Protein AF-C4WPE0-F1 (afdb_monomer_lite)

pLDDT: mean 73.54, std 16.42, range [34.94, 89.31]

Secondary structure (DSSP, 8-state):
-----------------S-HHHHHIIIIIIT--EEEEEEEETTEEEEEEE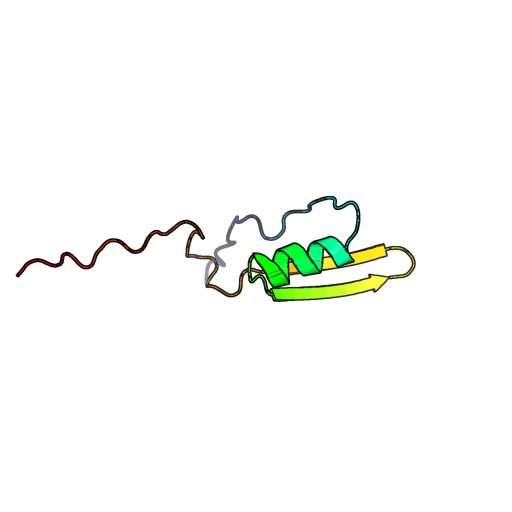-SS-TTS-TT----------

Sequence (70 aa):
MERAVMDQGVGVAGIYVRDQDEAIDFYVGKLGFAVHTDVKNGDYRWLTVQHPGPASLPAWAVPAPAAHCR

Radius of gyration: 17.71 Å; chains: 1; bounding box: 45×46×26 Å

Organism: NCBI:txid641118

Structure (mmCIF, N/CA/C/O backbone):
data_AF-C4WPE0-F1
#
_entry.id   AF-C4WPE0-F1
#
loop_
_atom_site.group_PDB
_atom_site.id
_atom_site.type_symbol
_atom_site.label_atom_id
_atom_site.label_alt_id
_atom_site.label_comp_id
_atom_site.label_asym_id
_atom_site.label_entity_id
_atom_site.label_seq_id
_atom_site.pdbx_PDB_ins_code
_atom_site.Cartn_x
_atom_site.Cartn_y
_atom_site.Cartn_z
_atom_site.occupancy
_atom_site.B_iso_or_equiv
_atom_site.auth_seq_id
_atom_site.auth_comp_id
_atom_site.auth_asym_id
_atom_site.auth_atom_id
_atom_site.pdbx_PDB_model_num
ATOM 1 N N . MET A 1 1 ? 20.357 32.795 2.189 1.00 42.56 1 MET A N 1
ATOM 2 C CA . MET A 1 1 ? 20.932 31.480 2.538 1.00 42.56 1 MET A CA 1
ATOM 3 C C . MET A 1 1 ? 19.855 30.738 3.308 1.00 42.56 1 MET A C 1
ATOM 5 O O . MET A 1 1 ? 19.710 30.942 4.506 1.00 42.56 1 MET A O 1
ATOM 9 N N . GLU A 1 2 ? 18.986 30.042 2.578 1.00 58.62 2 GLU A N 1
ATOM 10 C CA . GLU A 1 2 ? 17.838 29.327 3.138 1.00 58.62 2 GLU A CA 1
ATOM 11 C C . GLU A 1 2 ? 18.354 28.167 3.991 1.00 58.62 2 GLU A C 1
ATOM 13 O O . GLU A 1 2 ? 19.151 27.351 3.524 1.00 58.62 2 GLU A O 1
ATOM 18 N N . ARG A 1 3 ? 17.986 28.139 5.274 1.00 57.25 3 ARG A N 1
ATOM 19 C CA . ARG A 1 3 ? 18.306 26.998 6.126 1.00 57.25 3 ARG A CA 1
ATOM 20 C C . ARG A 1 3 ? 17.397 25.858 5.705 1.00 57.25 3 ARG A C 1
ATOM 22 O O . ARG A 1 3 ? 16.207 25.899 5.992 1.00 57.25 3 ARG A O 1
ATOM 29 N N . ALA A 1 4 ? 17.968 24.853 5.046 1.00 62.88 4 ALA A N 1
ATOM 30 C CA . ALA A 1 4 ? 17.322 23.560 4.911 1.00 62.88 4 ALA A CA 1
ATOM 31 C C . ALA A 1 4 ? 16.997 23.063 6.325 1.00 62.88 4 ALA A C 1
ATOM 33 O O . ALA A 1 4 ? 17.894 22.734 7.104 1.00 62.88 4 ALA A O 1
ATOM 34 N N . VAL A 1 5 ? 15.717 23.090 6.686 1.00 66.75 5 VAL A N 1
ATOM 35 C CA . VAL A 1 5 ? 15.234 22.430 7.892 1.00 66.75 5 VAL A CA 1
ATOM 36 C C . VAL A 1 5 ? 15.337 20.939 7.599 1.00 66.75 5 VAL A C 1
ATOM 38 O O . VAL A 1 5 ? 14.538 20.389 6.850 1.00 66.75 5 VAL A O 1
ATOM 41 N N . MET A 1 6 ? 16.385 20.299 8.115 1.00 66.06 6 MET A N 1
ATOM 42 C CA . MET A 1 6 ? 16.462 18.843 8.147 1.00 66.06 6 MET A CA 1
ATOM 43 C C . MET A 1 6 ? 15.428 18.376 9.168 1.00 66.06 6 MET A C 1
ATOM 45 O O . MET A 1 6 ? 15.638 18.515 10.372 1.00 66.06 6 MET A O 1
ATOM 49 N N . ASP A 1 7 ? 14.292 17.889 8.675 1.00 69.56 7 ASP A N 1
ATOM 50 C CA . ASP A 1 7 ? 13.269 17.250 9.494 1.00 69.56 7 ASP A CA 1
ATOM 51 C C . ASP A 1 7 ? 13.878 15.991 10.128 1.00 69.56 7 ASP A C 1
ATOM 53 O O . ASP A 1 7 ? 14.157 15.004 9.448 1.00 69.56 7 ASP A O 1
ATOM 57 N N . GLN A 1 8 ? 14.181 16.048 11.428 1.00 74.69 8 GLN A N 1
ATOM 58 C CA . GLN A 1 8 ? 14.766 14.930 12.176 1.00 74.69 8 GLN A CA 1
ATOM 59 C C . GLN A 1 8 ? 13.681 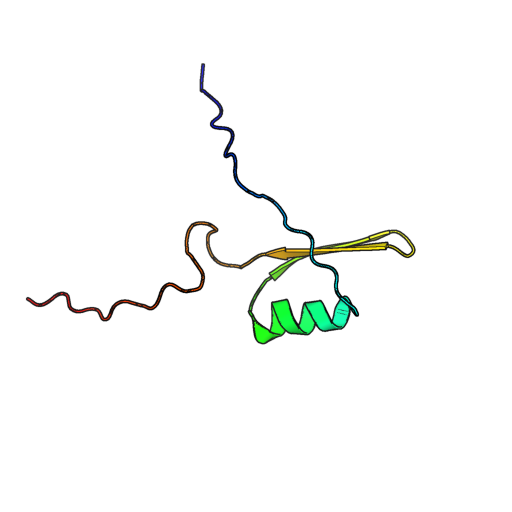13.917 12.579 1.00 74.69 8 GLN A C 1
ATOM 61 O O . GLN A 1 8 ? 13.546 13.563 13.750 1.00 74.69 8 GLN A O 1
ATOM 66 N N . GLY A 1 9 ? 12.875 13.488 11.609 1.00 72.94 9 GLY A N 1
ATOM 67 C CA . GLY A 1 9 ? 11.835 12.478 11.769 1.00 72.94 9 GLY A CA 1
ATOM 68 C C . GLY A 1 9 ? 12.334 11.063 11.469 1.00 72.94 9 GLY A C 1
ATOM 69 O O . GLY A 1 9 ? 13.327 10.854 10.769 1.00 72.94 9 GLY A O 1
ATOM 70 N N . VAL A 1 10 ? 11.625 10.055 11.982 1.00 71.50 10 VAL A N 1
ATOM 71 C CA . VAL A 1 10 ? 11.830 8.661 11.561 1.00 71.50 10 VAL A CA 1
ATOM 72 C C . VAL A 1 10 ? 11.172 8.480 10.195 1.00 71.50 10 VAL A C 1
ATOM 74 O O . VAL A 1 10 ? 9.950 8.467 10.097 1.00 71.50 10 VAL A O 1
ATOM 77 N N . GLY A 1 11 ? 11.982 8.348 9.143 1.00 78.94 11 GLY A N 1
ATOM 78 C CA . GLY A 1 11 ? 11.476 8.196 7.774 1.00 78.94 11 GLY A CA 1
ATOM 79 C C . GLY A 1 11 ? 10.949 6.795 7.451 1.00 78.94 11 GLY A C 1
ATOM 80 O O . GLY A 1 11 ? 9.977 6.657 6.717 1.00 78.94 11 GLY A O 1
ATOM 81 N N . VAL A 1 12 ? 11.577 5.747 7.996 1.00 80.12 12 VAL A N 1
ATOM 82 C CA . VAL A 1 12 ? 11.213 4.342 7.749 1.00 80.12 12 VAL A CA 1
ATOM 83 C C . VAL A 1 12 ? 11.438 3.530 9.022 1.00 80.12 12 VAL A C 1
ATOM 85 O O . VAL A 1 12 ? 12.467 3.677 9.679 1.00 80.12 12 VAL A O 1
ATOM 88 N N . ALA A 1 13 ? 10.498 2.642 9.343 1.00 82.81 13 ALA A N 1
ATOM 89 C CA . ALA A 1 13 ? 10.651 1.631 10.384 1.00 82.81 13 ALA A CA 1
ATOM 90 C C . ALA A 1 13 ? 10.615 0.232 9.751 1.00 82.81 13 ALA A C 1
ATOM 92 O O . ALA A 1 13 ? 9.745 -0.058 8.932 1.00 82.81 13 ALA A O 1
ATOM 93 N N . GLY A 1 14 ? 11.567 -0.628 10.120 1.00 86.44 14 GLY A N 1
ATOM 94 C CA . GLY A 1 14 ? 11.623 -2.017 9.662 1.00 86.44 14 GLY A CA 1
ATOM 95 C C . GLY A 1 14 ? 10.854 -2.944 10.601 1.00 86.44 14 GLY A C 1
ATOM 96 O O . GLY A 1 14 ? 11.084 -2.924 11.809 1.00 86.44 14 GLY A O 1
ATOM 97 N N . ILE A 1 15 ? 9.965 -3.768 10.047 1.00 85.62 15 ILE A N 1
ATOM 98 C CA . ILE A 1 15 ? 9.196 -4.775 10.789 1.00 85.62 15 ILE A CA 1
ATOM 99 C C . ILE A 1 15 ? 9.445 -6.136 10.141 1.00 85.62 15 ILE A C 1
ATOM 101 O O . ILE A 1 15 ? 9.273 -6.293 8.934 1.00 85.62 15 ILE A O 1
ATOM 105 N N . TYR A 1 16 ? 9.844 -7.123 10.944 1.00 86.44 16 TYR A N 1
ATOM 106 C CA . TYR A 1 16 ? 9.995 -8.498 10.476 1.00 86.44 16 TYR A CA 1
ATOM 107 C C . TYR A 1 16 ? 8.634 -9.187 10.434 1.00 86.44 16 TYR A C 1
ATOM 109 O O . TYR A 1 16 ? 7.913 -9.220 11.432 1.00 86.44 16 TYR A O 1
ATOM 117 N N . VAL A 1 17 ? 8.304 -9.760 9.280 1.00 86.81 17 VAL A N 1
ATOM 118 C CA . VAL A 1 17 ? 7.066 -10.507 9.048 1.00 86.81 17 VAL A CA 1
ATOM 119 C C . VAL A 1 17 ? 7.393 -11.940 8.653 1.00 86.81 17 VAL A C 1
ATOM 121 O O . VAL A 1 17 ? 8.439 -12.207 8.062 1.00 86.81 17 VAL A O 1
ATOM 124 N N . ARG A 1 18 ? 6.498 -12.866 9.000 1.00 88.50 18 ARG A N 1
ATOM 125 C CA . ARG A 1 18 ? 6.634 -14.288 8.659 1.00 88.50 18 ARG A CA 1
ATOM 126 C C . ARG A 1 18 ? 6.419 -14.535 7.166 1.00 88.50 18 ARG A C 1
ATOM 128 O O . ARG A 1 18 ? 7.140 -15.329 6.578 1.00 88.50 18 ARG A O 1
ATOM 135 N N . ASP A 1 19 ? 5.433 -13.856 6.591 1.00 88.75 19 ASP A N 1
ATOM 136 C CA . ASP A 1 19 ? 5.079 -13.924 5.179 1.00 88.75 19 ASP A CA 1
ATOM 137 C C . ASP A 1 19 ? 4.764 -12.502 4.694 1.00 88.75 19 ASP A C 1
ATOM 139 O O . ASP A 1 19 ? 4.004 -11.770 5.335 1.00 88.75 19 ASP A O 1
ATOM 143 N N . GLN A 1 20 ? 5.427 -12.068 3.620 1.00 86.38 20 GLN A N 1
ATOM 144 C CA . GLN A 1 20 ? 5.282 -10.699 3.121 1.00 86.38 20 GLN A CA 1
ATOM 145 C C . GLN A 1 20 ? 3.986 -10.498 2.327 1.00 86.38 20 GLN A C 1
ATOM 147 O O . GLN A 1 20 ? 3.497 -9.372 2.275 1.00 86.38 20 GLN A O 1
ATOM 152 N N . ASP A 1 21 ? 3.414 -11.549 1.740 1.00 87.56 21 ASP A N 1
ATOM 153 C CA . ASP A 1 21 ? 2.146 -11.467 1.015 1.00 87.56 21 ASP A CA 1
ATOM 154 C C . ASP A 1 21 ? 0.971 -11.378 2.008 1.00 87.56 21 ASP A C 1
ATOM 156 O O . ASP A 1 21 ? 0.128 -10.488 1.879 1.00 87.56 21 ASP A O 1
ATOM 160 N N . GLU A 1 22 ? 0.999 -12.171 3.089 1.00 89.19 22 GLU A N 1
ATOM 161 C CA . GLU A 1 22 ? 0.061 -12.048 4.223 1.00 89.19 22 GLU A CA 1
ATOM 162 C C . GLU A 1 22 ? 0.123 -10.640 4.848 1.00 89.19 22 GLU A C 1
ATOM 164 O O . GLU A 1 22 ? -0.902 -10.049 5.207 1.00 89.19 22 GLU A O 1
ATOM 169 N N . ALA A 1 23 ? 1.327 -10.064 4.944 1.00 88.75 23 ALA A N 1
ATOM 170 C CA . ALA A 1 23 ? 1.504 -8.705 5.439 1.00 88.75 23 ALA A CA 1
ATOM 171 C C . ALA A 1 23 ? 0.834 -7.666 4.523 1.00 88.75 23 ALA A C 1
ATOM 173 O O . ALA A 1 23 ? 0.190 -6.747 5.030 1.00 88.75 23 ALA A O 1
ATOM 174 N N . ILE A 1 24 ? 0.927 -7.803 3.197 1.00 88.62 24 ILE A N 1
ATOM 175 C CA . ILE A 1 24 ? 0.247 -6.891 2.261 1.00 88.62 24 ILE A CA 1
ATOM 176 C C . ILE A 1 24 ? -1.267 -6.966 2.453 1.00 88.62 24 ILE A C 1
ATOM 178 O O . ILE A 1 24 ? -1.901 -5.922 2.615 1.00 88.62 24 ILE A O 1
ATOM 182 N N . ASP A 1 25 ? -1.841 -8.168 2.506 1.00 89.19 25 ASP A N 1
ATOM 183 C CA . ASP A 1 25 ? -3.285 -8.343 2.711 1.00 89.19 25 ASP A CA 1
ATOM 184 C C . ASP A 1 25 ? -3.766 -7.708 4.023 1.00 89.19 25 ASP A C 1
ATOM 186 O O . ASP A 1 25 ? -4.845 -7.109 4.087 1.00 89.19 25 ASP A O 1
ATOM 190 N N . PHE A 1 26 ? -2.953 -7.780 5.076 1.00 87.56 26 PHE A N 1
ATOM 191 C CA . PHE A 1 26 ? -3.266 -7.143 6.347 1.00 87.56 26 PHE A CA 1
ATOM 192 C C . PHE A 1 26 ? -3.130 -5.612 6.288 1.00 87.56 26 PHE A C 1
ATOM 194 O O . PHE A 1 26 ? -4.090 -4.889 6.570 1.00 87.56 26 PHE A O 1
ATOM 201 N N . TYR A 1 27 ? -1.961 -5.092 5.911 1.00 87.69 27 TYR A N 1
ATOM 202 C CA . TYR A 1 27 ? -1.691 -3.652 5.959 1.00 87.69 27 TYR A CA 1
ATOM 203 C C . TYR A 1 27 ? -2.479 -2.876 4.900 1.00 87.69 27 TYR A C 1
ATOM 205 O O . TYR A 1 27 ? -3.030 -1.818 5.201 1.00 87.69 27 TYR A O 1
ATOM 213 N N . VAL A 1 28 ? -2.593 -3.402 3.683 1.00 88.44 28 VAL A N 1
ATOM 214 C CA . VAL A 1 28 ? -3.344 -2.752 2.601 1.00 88.44 28 VAL A CA 1
ATOM 215 C C . VAL A 1 28 ? -4.828 -3.077 2.711 1.00 88.44 28 VAL A C 1
ATOM 217 O O . VAL A 1 28 ? -5.661 -2.173 2.714 1.00 88.44 28 VAL A O 1
ATOM 220 N N . GLY A 1 29 ? -5.172 -4.357 2.864 1.00 86.25 29 GLY A N 1
ATOM 221 C CA . GLY A 1 29 ? -6.564 -4.805 2.838 1.00 86.25 29 GLY A CA 1
ATOM 222 C C . GLY A 1 29 ? -7.363 -4.478 4.101 1.00 86.25 29 GLY A C 1
ATOM 223 O O . GLY A 1 29 ? -8.541 -4.135 3.999 1.00 86.25 29 GLY A O 1
ATOM 224 N N . LYS A 1 30 ? -6.765 -4.579 5.298 1.00 86.25 30 LYS A N 1
ATOM 225 C CA . LYS A 1 30 ? -7.474 -4.315 6.571 1.00 86.25 30 LYS A CA 1
ATOM 226 C C . LYS A 1 30 ? -7.244 -2.909 7.100 1.00 86.25 30 LYS A C 1
ATOM 228 O O . LYS A 1 30 ? -8.187 -2.288 7.578 1.00 86.25 30 LYS A O 1
ATOM 233 N N . LEU A 1 31 ? -6.001 -2.436 7.049 1.00 84.50 31 LEU A N 1
ATOM 234 C CA . LEU A 1 31 ? -5.621 -1.148 7.634 1.00 84.50 31 LEU A CA 1
ATOM 235 C C . LEU A 1 31 ? -5.675 0.015 6.634 1.00 84.50 31 LEU A C 1
ATOM 237 O O . LEU A 1 31 ? -5.573 1.167 7.049 1.00 84.50 31 LEU A O 1
ATOM 241 N N . GLY A 1 32 ? -5.853 -0.264 5.339 1.00 84.12 32 GLY A N 1
ATOM 242 C CA . GLY A 1 32 ? -5.986 0.767 4.311 1.00 84.12 32 GLY A CA 1
ATOM 243 C C . GLY A 1 32 ? -4.682 1.498 3.990 1.00 84.12 32 GLY A C 1
ATOM 244 O O . GLY A 1 32 ? -4.723 2.631 3.519 1.00 84.12 32 GLY A O 1
ATOM 245 N N . PHE A 1 33 ? -3.523 0.890 4.254 1.00 87.62 33 PHE A N 1
ATOM 246 C CA . PHE A 1 33 ? -2.243 1.415 3.782 1.00 87.62 33 PHE A CA 1
ATOM 247 C C . PHE A 1 33 ? -2.132 1.237 2.263 1.00 87.62 33 PHE A C 1
ATOM 249 O O . PHE A 1 33 ? -2.790 0.392 1.667 1.00 87.62 33 PHE A O 1
ATOM 256 N N . ALA A 1 34 ? -1.272 2.018 1.624 1.00 86.88 34 ALA A N 1
ATOM 257 C CA . ALA A 1 34 ? -0.914 1.860 0.224 1.00 86.88 34 ALA A CA 1
ATOM 258 C C . ALA A 1 34 ? 0.499 1.283 0.112 1.00 86.88 34 ALA A C 1
ATOM 260 O O . ALA A 1 34 ? 1.384 1.624 0.896 1.00 86.88 34 ALA A O 1
ATOM 261 N N . VAL A 1 35 ? 0.736 0.427 -0.880 1.00 88.69 35 VAL A N 1
ATOM 262 C CA . VAL A 1 35 ? 2.102 0.007 -1.216 1.00 88.69 35 VAL A CA 1
ATOM 263 C C . VAL A 1 35 ? 2.852 1.212 -1.777 1.00 88.69 35 VAL A C 1
ATOM 265 O O . VAL A 1 35 ? 2.419 1.809 -2.760 1.00 88.69 35 VAL A O 1
ATOM 268 N N . HIS A 1 36 ? 3.975 1.564 -1.153 1.00 86.38 36 HIS A N 1
ATOM 269 C CA . HIS A 1 36 ? 4.872 2.611 -1.638 1.00 86.38 36 HIS A CA 1
ATOM 270 C C . HIS A 1 36 ? 5.970 2.022 -2.531 1.00 86.38 36 HIS A C 1
ATOM 272 O O . HIS A 1 36 ? 6.292 2.569 -3.585 1.00 86.38 36 HIS A O 1
ATOM 278 N N . THR A 1 37 ? 6.575 0.904 -2.127 1.00 85.12 37 THR A N 1
ATOM 279 C CA . THR A 1 37 ? 7.611 0.227 -2.919 1.00 85.12 37 THR A CA 1
ATOM 280 C C . THR A 1 37 ? 7.497 -1.274 -2.739 1.00 85.12 37 THR A C 1
ATOM 282 O O . THR A 1 37 ? 7.456 -1.750 -1.612 1.00 85.12 37 THR A O 1
ATOM 285 N N . ASP A 1 38 ? 7.475 -2.007 -3.849 1.00 87.44 38 ASP A N 1
ATOM 286 C CA . ASP A 1 38 ? 7.519 -3.467 -3.872 1.00 87.44 38 ASP A CA 1
ATOM 287 C C . ASP A 1 38 ? 8.516 -3.920 -4.942 1.00 87.44 38 ASP A C 1
ATOM 289 O O . ASP A 1 38 ? 8.233 -3.861 -6.139 1.00 87.44 38 ASP A O 1
ATOM 293 N N . VAL A 1 39 ? 9.722 -4.299 -4.519 1.00 87.50 39 VAL A N 1
ATOM 294 C CA . VAL A 1 39 ? 10.810 -4.690 -5.426 1.00 87.50 39 VAL A CA 1
ATOM 295 C C . VAL A 1 39 ? 11.437 -5.991 -4.948 1.00 87.50 39 VAL A C 1
ATOM 297 O O . VAL A 1 39 ? 11.860 -6.108 -3.800 1.00 87.50 39 VAL A O 1
ATOM 300 N N . LYS A 1 40 ? 11.541 -6.971 -5.849 1.00 86.19 40 LYS A N 1
ATOM 301 C CA . LYS A 1 40 ? 12.232 -8.242 -5.604 1.00 86.19 40 LYS A CA 1
ATOM 302 C C . LYS A 1 40 ? 13.654 -8.183 -6.163 1.00 86.19 40 LYS A C 1
ATOM 304 O O . LYS A 1 40 ? 13.847 -7.838 -7.325 1.00 86.19 40 LYS A O 1
ATOM 309 N N . ASN A 1 41 ? 14.631 -8.543 -5.341 1.00 80.81 41 ASN A N 1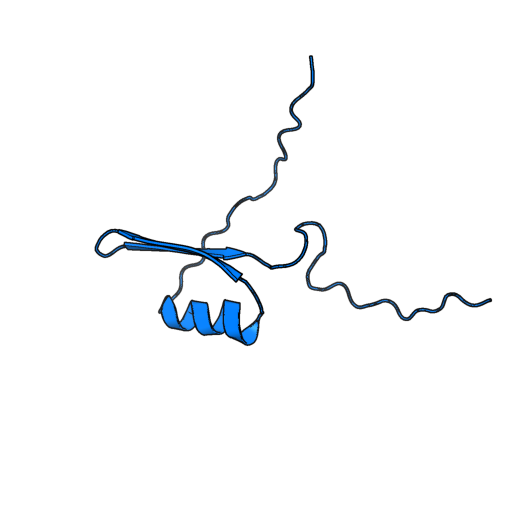
ATOM 310 C CA . ASN A 1 41 ? 16.044 -8.652 -5.679 1.00 80.81 41 ASN A CA 1
ATOM 311 C C . ASN A 1 41 ? 16.569 -10.034 -5.255 1.00 80.81 41 ASN A C 1
ATOM 313 O O . ASN A 1 41 ? 17.095 -10.210 -4.154 1.00 80.81 41 ASN A O 1
ATOM 317 N N . GLY A 1 42 ? 16.388 -11.023 -6.135 1.00 82.25 42 GLY A N 1
ATOM 318 C CA . GLY A 1 42 ? 16.678 -12.426 -5.832 1.00 82.25 42 GLY A CA 1
ATOM 319 C C . GLY A 1 42 ? 15.762 -12.950 -4.725 1.00 82.25 42 GLY A C 1
ATOM 320 O O . GLY A 1 42 ? 14.546 -12.782 -4.802 1.00 82.25 42 GLY A O 1
ATOM 321 N N . ASP A 1 43 ? 16.356 -13.536 -3.686 1.00 80.88 43 ASP A N 1
ATOM 322 C CA . ASP A 1 43 ? 15.635 -14.054 -2.514 1.00 80.88 43 ASP A CA 1
ATOM 323 C C . ASP A 1 43 ? 15.154 -12.950 -1.553 1.00 80.88 43 ASP A C 1
ATOM 325 O O . ASP A 1 43 ? 14.384 -13.212 -0.629 1.00 80.88 43 ASP A O 1
ATOM 329 N N . TYR A 1 44 ? 15.586 -11.701 -1.759 1.00 77.00 44 TYR A N 1
ATOM 330 C CA . TYR A 1 44 ? 15.188 -10.563 -0.935 1.00 77.00 44 TYR A CA 1
ATOM 331 C C . TYR A 1 44 ? 14.073 -9.764 -1.603 1.00 77.00 44 TYR A C 1
ATOM 333 O O . TYR A 1 44 ? 14.165 -9.394 -2.771 1.00 77.00 44 TYR A O 1
ATOM 341 N N . ARG A 1 45 ? 13.034 -9.424 -0.841 1.00 86.12 45 ARG A N 1
ATOM 342 C CA . ARG A 1 45 ? 11.958 -8.528 -1.275 1.00 86.12 45 ARG A CA 1
ATOM 343 C C . ARG A 1 45 ? 11.934 -7.295 -0.385 1.00 86.12 45 ARG A C 1
ATOM 345 O O . ARG A 1 45 ? 11.832 -7.405 0.837 1.00 86.12 45 ARG A O 1
ATOM 352 N N . TRP A 1 46 ? 12.065 -6.134 -1.018 1.00 87.50 46 TRP A N 1
ATOM 353 C CA . TRP A 1 46 ? 11.924 -4.832 -0.390 1.00 87.50 46 TRP A CA 1
ATOM 354 C C . TRP A 1 46 ? 10.481 -4.370 -0.540 1.00 87.50 46 TRP A C 1
ATOM 356 O O . TRP A 1 46 ? 10.052 -4.007 -1.636 1.00 87.50 46 TRP A O 1
ATOM 366 N N . LEU A 1 47 ? 9.751 -4.393 0.571 1.00 88.06 47 LEU A N 1
ATOM 367 C CA . LEU A 1 47 ? 8.357 -3.989 0.640 1.00 88.06 47 LEU A CA 1
ATOM 368 C C . LEU A 1 47 ? 8.207 -2.847 1.649 1.00 88.06 47 LEU A C 1
ATOM 370 O O . LEU A 1 47 ? 8.493 -3.017 2.834 1.00 88.06 47 LEU A O 1
ATOM 374 N N . THR A 1 48 ? 7.725 -1.694 1.192 1.00 89.31 48 THR A N 1
ATOM 375 C CA . THR A 1 48 ? 7.314 -0.582 2.053 1.00 89.31 48 THR A CA 1
ATOM 376 C C . THR A 1 48 ? 5.862 -0.216 1.791 1.00 89.31 48 THR A C 1
ATOM 378 O O . THR A 1 48 ? 5.416 -0.090 0.649 1.00 89.31 48 THR A O 1
ATOM 381 N N . VAL A 1 49 ? 5.125 -0.019 2.880 1.00 88.44 49 VAL A N 1
ATOM 382 C CA . VAL A 1 49 ? 3.741 0.457 2.877 1.00 88.44 49 VAL A CA 1
ATOM 383 C C . VAL A 1 49 ? 3.677 1.827 3.543 1.00 88.44 49 VAL A C 1
ATOM 385 O O . VAL A 1 49 ? 4.421 2.104 4.484 1.00 88.44 49 VAL A O 1
ATOM 388 N N . GLN A 1 50 ? 2.795 2.688 3.053 1.00 87.75 50 GLN A N 1
ATOM 389 C CA . GLN A 1 50 ? 2.602 4.045 3.542 1.00 87.75 50 GLN A CA 1
ATOM 390 C C . GLN A 1 50 ? 1.119 4.301 3.805 1.00 87.75 50 GLN A C 1
ATOM 392 O O . GLN A 1 50 ? 0.250 3.853 3.063 1.00 87.75 50 GLN A O 1
ATOM 397 N N . HIS A 1 51 ? 0.820 5.037 4.870 1.00 81.25 51 HIS A N 1
ATOM 398 C CA . HIS A 1 51 ? -0.539 5.488 5.137 1.00 81.25 51 HIS A CA 1
ATOM 399 C C . HIS A 1 51 ? -0.975 6.520 4.071 1.00 81.25 51 HIS A C 1
ATOM 401 O O . HIS A 1 51 ? -0.214 7.449 3.800 1.00 81.25 51 HIS A O 1
ATOM 407 N N . PRO A 1 52 ? -2.178 6.407 3.476 1.00 73.38 52 PRO A N 1
ATOM 408 C CA . PRO A 1 52 ? -2.623 7.288 2.388 1.00 73.38 52 PRO A CA 1
ATOM 409 C C . PRO A 1 52 ? -2.956 8.722 2.835 1.00 73.38 52 PRO A C 1
ATOM 411 O O . PRO A 1 52 ? -3.130 9.603 1.997 1.00 73.38 52 PRO A O 1
ATOM 414 N N . GLY A 1 53 ? -3.074 8.972 4.142 1.00 67.00 53 GLY A N 1
ATOM 415 C CA . GLY A 1 53 ? -3.306 10.306 4.700 1.00 67.00 53 GLY A CA 1
ATOM 416 C C . GLY A 1 53 ? -2.017 11.112 4.911 1.00 67.00 53 GLY A C 1
ATOM 417 O O . GLY A 1 53 ? -0.931 10.533 4.974 1.00 67.00 53 GLY A O 1
ATOM 418 N N . PRO A 1 54 ? -2.117 12.445 5.070 1.00 54.91 54 PRO A N 1
ATOM 419 C CA . PRO A 1 54 ? -0.957 13.286 5.342 1.00 54.91 54 PRO A CA 1
ATOM 420 C C . PRO A 1 54 ? -0.258 12.822 6.625 1.00 54.91 54 PRO A C 1
ATOM 422 O O . PRO A 1 54 ? -0.909 12.577 7.640 1.00 54.91 54 PRO A O 1
ATOM 425 N N . ALA A 1 55 ? 1.075 12.742 6.581 1.00 54.91 55 ALA A N 1
ATOM 426 C CA . ALA A 1 55 ? 1.931 12.291 7.685 1.00 54.91 55 ALA A CA 1
ATOM 427 C C . ALA A 1 55 ? 1.735 13.074 9.004 1.00 54.91 55 ALA A C 1
ATOM 429 O O . ALA A 1 55 ? 2.215 12.653 10.051 1.00 54.91 55 ALA A O 1
ATOM 430 N N . SER A 1 56 ? 1.030 14.208 8.962 1.00 53.41 56 SER A N 1
ATOM 431 C CA . SER A 1 56 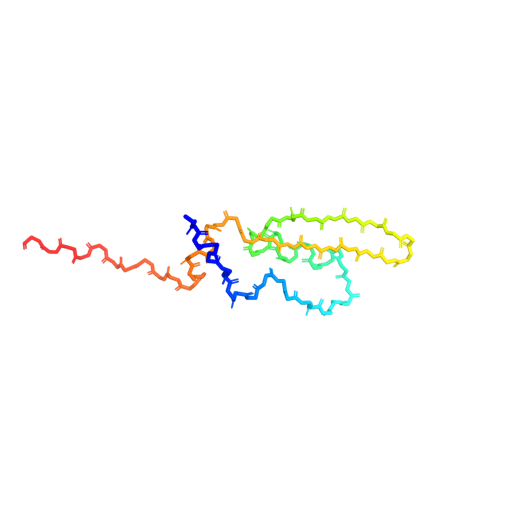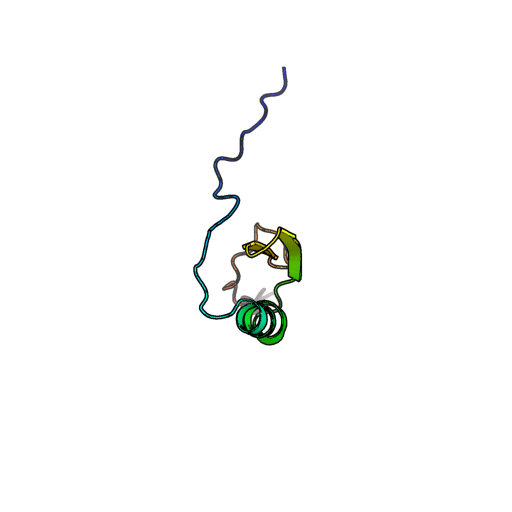? 0.748 15.081 10.101 1.00 53.41 56 SER A CA 1
ATOM 432 C C . SER A 1 56 ? -0.479 14.691 10.932 1.00 53.41 56 SER A C 1
ATOM 434 O O . SER A 1 56 ? -0.681 15.283 11.992 1.00 53.41 56 SER A O 1
ATOM 436 N N . LEU A 1 57 ? -1.305 13.733 10.495 1.00 47.00 57 LEU A N 1
ATOM 437 C CA . LEU A 1 57 ? -2.491 13.321 11.251 1.00 47.00 57 LEU A CA 1
ATOM 438 C C . LEU A 1 57 ? -2.245 11.981 11.959 1.00 47.00 57 LEU A C 1
ATOM 440 O O . LEU A 1 57 ? -2.063 10.964 11.287 1.00 47.00 57 LEU A O 1
ATOM 444 N N . PRO A 1 58 ? -2.255 11.931 13.305 1.00 48.19 58 PRO A N 1
ATOM 445 C CA . PRO A 1 58 ? -2.169 10.664 14.011 1.00 48.19 58 PRO A CA 1
ATOM 446 C C . PRO A 1 58 ? -3.427 9.831 13.732 1.00 48.19 58 PRO A C 1
ATOM 448 O O . PRO A 1 58 ? -4.550 10.301 13.904 1.00 48.19 58 PRO A O 1
ATOM 451 N N . ALA A 1 59 ? -3.233 8.566 13.353 1.00 51.06 59 ALA A N 1
ATOM 452 C CA . ALA A 1 59 ? -4.284 7.616 12.969 1.00 51.06 59 ALA A CA 1
ATOM 453 C C . ALA A 1 59 ? -5.336 7.310 14.063 1.00 51.06 59 ALA A C 1
ATOM 455 O O . ALA A 1 59 ? -6.281 6.570 13.811 1.00 51.06 59 ALA A O 1
ATOM 456 N N . TRP A 1 60 ? -5.197 7.870 15.272 1.00 46.06 60 TRP A N 1
ATOM 457 C CA . TRP A 1 60 ? -6.170 7.757 16.363 1.00 46.06 60 TRP A CA 1
ATOM 458 C C . TRP A 1 60 ? -7.043 9.006 16.545 1.00 46.06 60 TRP A C 1
ATOM 460 O O . TRP A 1 60 ? -7.813 9.048 17.500 1.00 46.06 60 TRP A O 1
ATOM 470 N N . ALA A 1 61 ? -6.941 10.022 15.678 1.00 43.81 61 ALA A N 1
ATOM 471 C CA . ALA A 1 61 ? -7.757 11.230 15.779 1.00 43.81 61 ALA A CA 1
ATOM 472 C C . ALA A 1 61 ? -9.255 10.898 15.639 1.00 43.81 61 ALA A C 1
ATOM 474 O O . ALA A 1 61 ? -9.819 10.842 14.548 1.00 43.81 61 ALA A O 1
ATOM 475 N N . VAL A 1 62 ? -9.895 10.665 16.784 1.00 54.62 62 VAL A N 1
ATOM 476 C CA . VAL A 1 62 ? -11.343 10.581 16.940 1.00 54.62 62 VAL A CA 1
ATOM 477 C C . VAL A 1 62 ? -11.919 11.910 16.446 1.00 54.62 62 VAL A C 1
ATOM 479 O O . VAL A 1 62 ? -11.438 12.957 16.891 1.00 54.62 62 VAL A O 1
ATOM 482 N N . PRO A 1 63 ? -12.924 11.928 15.551 1.00 49.59 63 PRO A N 1
ATOM 483 C CA . PRO A 1 63 ? -13.601 13.173 15.234 1.00 49.59 63 PRO A CA 1
ATOM 484 C C . PRO A 1 63 ? -14.230 13.685 16.530 1.00 49.59 63 PRO A C 1
ATOM 486 O O . PRO A 1 63 ? -15.138 13.060 17.080 1.00 49.59 63 PRO A O 1
ATOM 489 N N . ALA A 1 64 ? -13.717 14.802 17.052 1.00 53.62 64 ALA A N 1
ATOM 490 C CA . ALA A 1 64 ? -14.414 15.526 18.100 1.00 53.62 64 ALA A CA 1
ATOM 491 C C . ALA A 1 64 ? -15.841 15.784 17.587 1.00 53.62 64 ALA A C 1
ATOM 493 O O . ALA A 1 64 ? -15.988 16.207 16.433 1.00 53.62 64 ALA A O 1
ATOM 494 N N . PRO A 1 65 ? -16.897 15.504 18.375 1.00 52.97 65 PRO A N 1
ATOM 495 C CA . PRO A 1 65 ? -18.238 15.865 17.954 1.00 52.97 65 PRO A CA 1
ATOM 496 C C . PRO A 1 65 ? -18.232 17.359 17.636 1.00 52.97 65 PRO A C 1
ATOM 498 O O . PRO A 1 65 ? -17.649 18.147 18.383 1.00 52.97 65 PRO A O 1
ATOM 501 N N . ALA A 1 66 ? -18.844 17.735 16.513 1.00 55.81 66 ALA A N 1
ATOM 502 C CA . ALA A 1 66 ? -19.040 19.120 16.111 1.00 55.81 66 ALA A CA 1
ATOM 503 C C . ALA A 1 66 ? -19.987 19.820 17.103 1.00 55.81 66 ALA A C 1
ATOM 505 O O . ALA A 1 66 ? -21.130 20.127 16.792 1.00 55.81 66 ALA A O 1
ATOM 506 N N . ALA A 1 67 ? -19.526 20.044 18.329 1.00 54.47 67 ALA A N 1
ATOM 507 C CA . ALA A 1 67 ? -20.169 20.879 19.321 1.00 54.47 67 ALA A CA 1
ATOM 508 C C . ALA A 1 67 ? -19.513 22.260 19.255 1.00 54.47 67 ALA A C 1
ATOM 510 O O . ALA A 1 67 ? -18.867 22.717 20.193 1.00 54.47 67 ALA A O 1
ATOM 511 N N . HIS A 1 68 ? -19.672 22.926 18.110 1.00 45.00 68 HIS A N 1
ATOM 512 C CA . HIS A 1 68 ? -19.687 24.379 18.119 1.00 45.00 68 HIS A CA 1
ATOM 513 C C . HIS A 1 68 ? -21.124 24.790 18.441 1.00 45.00 68 HIS A C 1
ATOM 515 O O . HIS A 1 68 ? -21.974 24.916 17.560 1.00 45.00 68 HIS A O 1
ATOM 521 N N .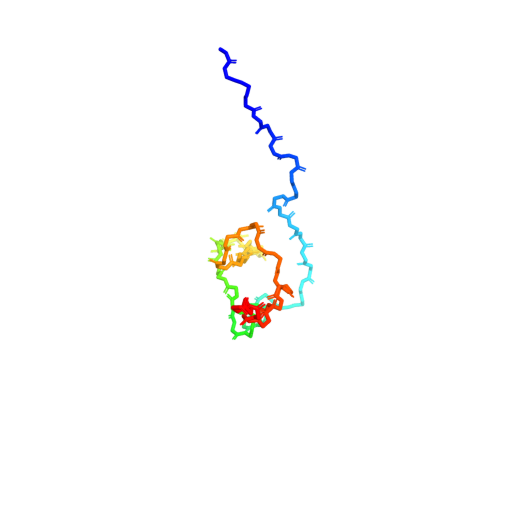 CYS A 1 69 ? -21.397 24.880 19.743 1.00 34.94 69 CYS A N 1
ATOM 522 C CA . CYS A 1 69 ? -22.582 25.532 20.275 1.00 34.94 69 CYS A CA 1
ATOM 523 C C . CYS A 1 69 ? -22.599 26.990 19.807 1.00 34.94 69 CYS A C 1
ATOM 525 O O . CYS A 1 69 ? -21.604 27.702 19.945 1.00 34.94 69 CYS A O 1
ATOM 527 N N . ARG A 1 70 ? -23.741 27.388 19.252 1.00 40.09 70 ARG A N 1
ATOM 528 C CA . ARG A 1 70 ? -24.160 28.780 19.104 1.00 40.09 70 ARG A CA 1
ATOM 529 C C . ARG A 1 70 ? -24.392 29.418 20.470 1.00 40.09 70 ARG A C 1
ATOM 531 O O . ARG A 1 70 ? -24.850 28.680 21.371 1.00 40.09 70 ARG A O 1
#

Foldseek 3Di:
DDPPPPPPDDPDDDDDDPDVVVVCCCCCVPVVWAWPDWDDDDVDTDTDTHRPDDPPDDPPPDPDPPPPDD

InterPro domains:
  IPR004360 Glyoxalase/fosfomycin resistance/dioxygenase domain [PF00903] (12-51)
  IPR029068 Glyoxalase/Bleomycin resistance protein/Dihydroxybiphenyl dioxygenase [G3DSA:3.10.180.10] (5-68)
  IPR029068 Glyoxalase/Bleomycin resistance protein/Dihydroxybiphenyl dioxygenase [SSF54593] (1-60)